Protein AF-A0A2D6X709-F1 (afdb_monomer_lite)

pLDDT: mean 76.87, std 14.76, range [39.03, 95.06]

Sequence (108 aa):
MGKDKRIQTEESQPYRCLCGTVIAHKKKSLKKHLLTKTHIESFPCPPHHWIIESASGHLSSGYCQNCNEQKQFANSIEQFSWGGRAQREYDNEEKEKEEREELEHLVT

Structure (mmCIF, N/CA/C/O backbone):
data_AF-A0A2D6X709-F1
#
_entry.id   AF-A0A2D6X709-F1
#
loop_
_atom_site.group_PDB
_atom_site.id
_atom_site.type_symbol
_atom_site.label_atom_id
_atom_site.label_alt_id
_atom_site.label_comp_id
_atom_site.label_asym_id
_atom_site.label_entity_id
_atom_site.label_seq_id
_atom_site.pdbx_PDB_ins_code
_atom_site.Cartn_x
_atom_site.Cartn_y
_atom_site.Cartn_z
_atom_site.occupancy
_atom_site.B_iso_or_equiv
_atom_site.auth_seq_id
_atom_site.auth_comp_id
_atom_site.auth_asym_id
_atom_site.auth_atom_id
_atom_site.pdbx_PDB_model_num
ATOM 1 N N . MET A 1 1 ? -32.955 12.989 -32.130 1.00 40.44 1 MET A N 1
ATOM 2 C CA . MET A 1 1 ? -32.809 11.696 -31.423 1.00 40.44 1 MET A CA 1
ATOM 3 C C . MET A 1 1 ? -31.3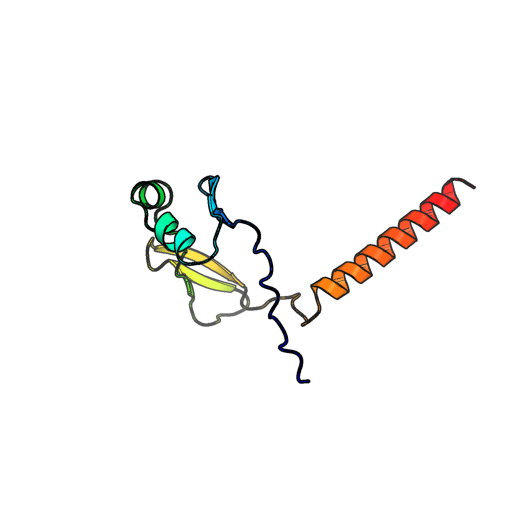42 11.513 -31.037 1.00 40.44 1 MET A C 1
ATOM 5 O O . MET A 1 1 ? -30.607 10.818 -31.725 1.00 40.44 1 MET A O 1
ATOM 9 N N . GLY A 1 2 ? -30.884 12.216 -29.997 1.00 39.03 2 GLY A N 1
ATOM 10 C CA . GLY A 1 2 ? -29.527 12.060 -29.462 1.00 39.03 2 GLY A CA 1
ATOM 11 C C . GLY A 1 2 ? -29.548 10.960 -28.412 1.00 39.03 2 GLY A C 1
ATOM 12 O O . GLY A 1 2 ? -30.315 11.055 -27.463 1.00 39.03 2 GLY A O 1
ATOM 13 N N . LYS A 1 3 ? -28.798 9.878 -28.625 1.00 43.97 3 LYS A N 1
ATOM 14 C CA . LYS A 1 3 ? -28.769 8.742 -27.701 1.00 43.97 3 LYS A CA 1
ATOM 15 C C . LYS A 1 3 ? -27.831 9.087 -26.548 1.00 43.97 3 LYS A C 1
ATOM 17 O O . LYS A 1 3 ? -26.620 9.165 -26.755 1.00 43.97 3 LYS A O 1
ATOM 22 N N . ASP A 1 4 ? -28.398 9.288 -25.363 1.00 43.88 4 ASP A N 1
ATOM 23 C CA . ASP A 1 4 ? -27.662 9.342 -24.106 1.00 43.88 4 ASP A CA 1
ATOM 24 C C . ASP A 1 4 ? -26.764 8.108 -23.994 1.00 43.88 4 ASP A C 1
ATOM 26 O O . ASP A 1 4 ? -27.233 6.967 -23.922 1.00 43.88 4 ASP A O 1
ATOM 30 N N . LYS A 1 5 ? -25.447 8.325 -24.007 1.00 52.56 5 LYS A N 1
ATOM 31 C CA . LYS A 1 5 ? -24.473 7.274 -23.718 1.00 52.56 5 LYS A CA 1
ATOM 32 C C . LYS A 1 5 ? -24.543 6.988 -22.221 1.00 52.56 5 LYS A C 1
ATOM 34 O O . LYS A 1 5 ? -23.838 7.599 -21.424 1.00 52.56 5 LYS A O 1
ATOM 39 N N . ARG A 1 6 ? -25.442 6.073 -21.850 1.00 42.16 6 ARG A N 1
ATOM 40 C CA . ARG A 1 6 ? -25.516 5.437 -20.533 1.00 42.16 6 ARG A CA 1
ATOM 41 C C . ARG A 1 6 ? -24.132 4.868 -20.217 1.00 42.16 6 ARG A C 1
ATOM 43 O O . ARG A 1 6 ? -23.740 3.857 -20.790 1.00 42.16 6 ARG A O 1
ATOM 50 N N . ILE A 1 7 ? -23.396 5.552 -19.342 1.00 51.97 7 ILE A N 1
ATOM 51 C CA . ILE A 1 7 ? -22.142 5.071 -18.763 1.00 51.97 7 ILE A CA 1
ATOM 52 C C . ILE A 1 7 ? -22.492 3.760 -18.064 1.00 51.97 7 ILE A C 1
ATOM 54 O O . ILE A 1 7 ? -23.185 3.760 -17.047 1.00 51.97 7 ILE A O 1
ATOM 58 N N . GLN A 1 8 ? -22.107 2.641 -18.673 1.00 40.44 8 GLN A N 1
ATOM 59 C CA . GLN A 1 8 ? -22.242 1.330 -18.063 1.00 40.44 8 GLN A CA 1
ATOM 60 C C . GLN A 1 8 ? -21.370 1.350 -16.809 1.00 40.44 8 GLN A C 1
ATOM 62 O O . GLN A 1 8 ? -20.150 1.480 -16.876 1.00 40.44 8 GLN A O 1
ATOM 67 N N . THR A 1 9 ? -22.019 1.336 -15.649 1.00 48.88 9 THR A N 1
ATOM 68 C CA . THR A 1 9 ? -21.363 1.205 -14.355 1.00 48.88 9 THR A CA 1
ATOM 69 C C . THR A 1 9 ? -20.772 -0.191 -14.284 1.00 48.88 9 THR A C 1
ATOM 71 O O . THR A 1 9 ? -21.478 -1.145 -13.976 1.00 48.88 9 THR A O 1
ATOM 74 N N . GLU A 1 10 ? -19.493 -0.291 -14.629 1.00 55.81 10 GLU A N 1
ATOM 75 C CA . GLU A 1 10 ? -18.669 -1.487 -14.512 1.00 55.81 10 GLU A CA 1
ATOM 76 C C . GLU A 1 10 ? -18.839 -2.079 -13.102 1.00 55.81 10 GLU A C 1
ATOM 78 O O . GLU A 1 10 ? -18.473 -1.453 -12.093 1.00 55.81 10 GLU A O 1
ATOM 83 N N . GLU A 1 11 ? -19.489 -3.245 -13.040 1.00 58.09 11 GLU A N 1
ATOM 84 C CA . GLU A 1 11 ? -19.750 -4.016 -11.827 1.00 58.09 11 GLU A CA 1
ATOM 85 C C . GLU A 1 11 ? -18.414 -4.340 -11.169 1.00 58.09 11 GLU A C 1
ATOM 87 O O . GLU A 1 11 ? -17.675 -5.258 -11.515 1.00 58.09 11 GLU A O 1
ATOM 92 N N . SER A 1 12 ? -18.051 -3.465 -10.246 1.00 63.28 12 SER A N 1
ATOM 93 C CA . SER A 1 12 ? -16.764 -3.470 -9.590 1.00 63.28 12 SER A CA 1
ATOM 94 C C . SER A 1 12 ? -16.668 -4.706 -8.710 1.00 63.28 12 SER A C 1
ATOM 96 O O . SER A 1 12 ? -17.346 -4.757 -7.686 1.00 63.28 12 SER A O 1
ATOM 98 N N . GLN A 1 13 ? -15.816 -5.665 -9.083 1.00 64.62 13 GLN A N 1
ATOM 99 C CA . GLN A 1 13 ? -15.495 -6.827 -8.251 1.00 64.62 13 GLN A CA 1
ATOM 100 C C . GLN A 1 13 ? -15.296 -6.425 -6.773 1.00 64.62 13 GLN A C 1
ATOM 102 O O . GLN A 1 13 ? -14.671 -5.389 -6.496 1.00 64.62 13 GLN A O 1
ATOM 107 N N . PRO A 1 14 ? -15.822 -7.224 -5.823 1.00 72.81 14 PRO A N 1
ATOM 108 C CA . PRO A 1 14 ? -15.739 -6.914 -4.404 1.00 72.81 14 PRO A CA 1
ATOM 109 C C . PRO A 1 14 ? -14.277 -6.906 -3.946 1.00 72.81 14 PRO A C 1
ATOM 111 O O . PRO A 1 14 ? -13.500 -7.809 -4.261 1.00 72.81 14 PRO A O 1
ATOM 114 N N . TYR A 1 15 ? -13.899 -5.884 -3.182 1.00 76.88 15 TYR A N 1
ATOM 115 C CA . TYR A 1 15 ? -12.552 -5.772 -2.632 1.00 76.88 15 TYR A CA 1
ATOM 116 C C . TYR A 1 15 ? -12.388 -6.752 -1.468 1.00 76.88 15 TYR A C 1
ATOM 118 O O . TYR A 1 15 ? -13.189 -6.740 -0.533 1.00 76.88 15 TYR A O 1
ATOM 126 N N . ARG A 1 16 ? -11.341 -7.579 -1.503 1.00 77.00 16 ARG A N 1
ATOM 127 C CA . ARG A 1 16 ? -10.965 -8.456 -0.388 1.00 77.00 16 ARG A CA 1
ATOM 128 C C . ARG A 1 16 ? -9.834 -7.808 0.398 1.00 77.00 16 ARG A C 1
ATOM 130 O O . ARG A 1 16 ? -8.764 -7.558 -0.148 1.00 77.00 16 ARG A O 1
ATOM 137 N N . CYS A 1 17 ? -10.087 -7.517 1.667 1.00 76.00 17 CYS A N 1
ATOM 138 C CA . CYS A 1 17 ? -9.070 -7.013 2.576 1.00 76.00 17 CYS A CA 1
ATOM 139 C C . CYS A 1 17 ? -8.160 -8.155 3.062 1.00 76.00 17 CYS A C 1
ATOM 141 O O . CYS A 1 17 ? -8.606 -9.296 3.172 1.00 76.00 17 CYS A O 1
ATOM 143 N N . LEU A 1 18 ? -6.908 -7.842 3.410 1.00 72.56 18 LEU A N 1
ATOM 144 C CA . LEU A 1 18 ? -5.937 -8.797 3.964 1.00 72.56 18 LEU A CA 1
ATOM 145 C C . LEU A 1 18 ? -6.360 -9.375 5.324 1.00 72.56 18 LEU A C 1
ATOM 147 O O . LEU A 1 18 ? -5.909 -10.452 5.693 1.00 72.56 18 LEU A O 1
ATOM 151 N N . CYS A 1 19 ? -7.287 -8.721 6.027 1.00 73.94 19 CYS A N 1
ATOM 152 C CA . CYS A 1 19 ? -7.937 -9.279 7.212 1.00 73.94 19 CYS A CA 1
ATOM 153 C C . CYS A 1 19 ? -9.004 -10.352 6.892 1.00 73.94 19 CYS A C 1
ATOM 155 O O . CYS A 1 19 ? -9.661 -10.852 7.800 1.00 73.94 19 CYS A O 1
ATOM 157 N N . GLY A 1 20 ? -9.247 -10.661 5.611 1.00 75.81 20 GLY A N 1
ATOM 158 C CA . GLY A 1 20 ? -10.253 -11.624 5.146 1.00 75.81 20 GLY A CA 1
ATOM 159 C C . GLY A 1 20 ? -11.646 -11.039 4.880 1.00 75.81 20 GLY A C 1
ATOM 160 O O . GLY A 1 20 ? -12.513 -11.734 4.350 1.00 75.81 20 GLY A O 1
ATOM 161 N N . THR A 1 21 ? -11.882 -9.758 5.185 1.00 81.38 21 THR A N 1
ATOM 162 C CA . THR A 1 21 ? -13.197 -9.123 4.981 1.00 81.38 21 THR A CA 1
ATOM 163 C C . THR A 1 21 ? -13.464 -8.821 3.502 1.00 81.38 21 THR A C 1
ATOM 165 O O . THR A 1 21 ? -12.619 -8.249 2.810 1.00 81.38 21 THR A O 1
ATOM 168 N N . VAL A 1 22 ? -14.666 -9.157 3.020 1.00 83.81 22 VAL A N 1
ATOM 169 C CA . VAL A 1 22 ? -15.126 -8.872 1.649 1.00 83.81 22 VAL A CA 1
ATOM 170 C C . VAL A 1 22 ? -15.992 -7.611 1.636 1.00 83.81 22 VAL A C 1
ATOM 172 O O . VAL A 1 22 ? -16.985 -7.521 2.354 1.00 83.81 22 VAL A O 1
ATOM 175 N N . ILE A 1 23 ? -15.632 -6.631 0.808 1.00 83.81 23 ILE A N 1
ATOM 176 C CA . ILE A 1 23 ? -16.282 -5.319 0.728 1.00 83.81 23 ILE A CA 1
ATOM 177 C C . ILE A 1 23 ? -16.904 -5.134 -0.657 1.00 83.81 23 ILE A C 1
ATOM 179 O O . ILE A 1 23 ? -16.199 -5.016 -1.659 1.00 83.81 23 ILE A O 1
ATOM 183 N N . ALA A 1 24 ? -18.234 -5.050 -0.706 1.00 74.19 24 ALA A N 1
ATOM 184 C CA . ALA A 1 24 ? -18.998 -4.988 -1.954 1.00 74.19 24 ALA A CA 1
ATOM 185 C C . ALA A 1 24 ? -18.837 -3.672 -2.748 1.00 74.19 24 ALA A C 1
ATOM 187 O O . ALA A 1 24 ? -18.987 -3.680 -3.963 1.00 74.19 24 ALA A O 1
ATOM 188 N N . HIS A 1 25 ? -18.513 -2.536 -2.104 1.00 68.75 25 HIS A N 1
ATOM 189 C CA . HIS A 1 25 ? -18.439 -1.232 -2.788 1.00 68.75 25 HIS A CA 1
ATOM 190 C C . HIS A 1 25 ? -17.200 -0.388 -2.428 1.00 68.75 25 HIS A C 1
ATOM 192 O O . HIS A 1 25 ? -16.945 -0.036 -1.272 1.00 68.75 25 HIS A O 1
ATOM 198 N N . LYS A 1 26 ? -16.475 0.006 -3.487 1.00 67.25 26 LYS A N 1
ATOM 199 C CA . LYS A 1 26 ? -15.043 0.374 -3.539 1.00 67.25 26 LYS A CA 1
ATOM 200 C C . LYS A 1 26 ? -14.515 1.498 -2.630 1.00 67.25 26 LYS A C 1
ATOM 202 O O . LYS A 1 26 ? -13.318 1.502 -2.377 1.00 67.25 26 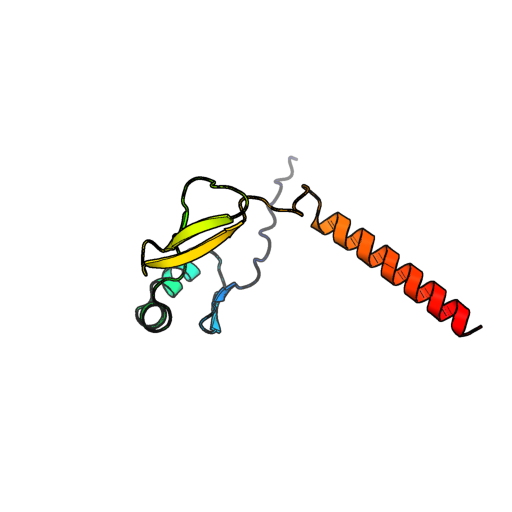LYS A O 1
ATOM 207 N N . LYS A 1 27 ? -15.307 2.483 -2.172 1.00 62.62 27 LYS A N 1
ATOM 208 C CA . LYS A 1 27 ? -14.731 3.699 -1.529 1.00 62.62 27 LYS A CA 1
ATOM 209 C C . LYS A 1 27 ? -15.226 3.988 -0.113 1.00 62.62 27 LYS A C 1
ATOM 211 O O . LYS A 1 27 ? -14.433 3.991 0.824 1.00 62.62 27 LYS A O 1
ATOM 216 N N . LYS A 1 28 ? -16.531 4.224 0.070 1.00 63.47 28 LYS A N 1
ATOM 217 C CA . LYS A 1 28 ? -17.082 4.578 1.395 1.00 63.47 28 LYS A CA 1
ATOM 218 C C . LYS A 1 28 ? -17.068 3.394 2.366 1.00 63.47 28 LYS A C 1
ATOM 220 O O . LYS A 1 28 ? -16.752 3.581 3.534 1.00 63.47 28 LYS A O 1
ATOM 225 N N . SER A 1 29 ? -17.402 2.194 1.886 1.00 76.50 29 SER A N 1
ATOM 226 C CA . SER A 1 29 ? -17.427 0.982 2.714 1.00 76.50 29 SER A CA 1
ATOM 227 C C . SER A 1 29 ? -16.011 0.507 3.054 1.00 76.50 29 SER A C 1
ATOM 229 O O . SER A 1 29 ? -15.738 0.219 4.215 1.00 76.50 29 SER A O 1
ATOM 231 N N . LEU A 1 30 ? -15.083 0.579 2.091 1.00 76.38 30 LEU A N 1
ATOM 232 C CA . LEU A 1 30 ? -13.670 0.274 2.319 1.00 76.38 30 LEU A CA 1
ATOM 233 C C . LEU A 1 30 ? -13.047 1.186 3.379 1.00 76.38 30 LEU A C 1
ATOM 235 O O . LEU A 1 30 ? -12.498 0.693 4.355 1.00 76.38 30 LEU A O 1
ATOM 239 N N . LYS A 1 31 ? -13.197 2.512 3.249 1.00 76.31 31 LYS A N 1
ATOM 240 C CA . LYS A 1 31 ? -12.635 3.449 4.233 1.00 76.31 31 LYS A CA 1
ATOM 241 C C . LYS A 1 31 ? -13.198 3.217 5.639 1.00 76.31 31 LYS A C 1
ATOM 243 O O . LYS A 1 31 ? -12.451 3.282 6.603 1.00 76.31 31 LYS A O 1
ATOM 248 N N . LYS A 1 32 ? -14.498 2.924 5.759 1.00 82.19 32 LYS A N 1
ATOM 249 C CA . LYS A 1 32 ? -15.118 2.592 7.053 1.00 82.19 32 LYS A CA 1
ATOM 250 C C . LYS A 1 32 ? -14.530 1.321 7.658 1.00 82.19 32 LYS A C 1
ATOM 252 O O . LYS A 1 32 ? -14.234 1.327 8.842 1.00 82.19 32 LYS A O 1
ATOM 257 N N . HIS A 1 33 ? -14.354 0.273 6.854 1.00 84.12 33 HIS A N 1
ATOM 258 C CA . HIS A 1 33 ? -13.761 -0.986 7.298 1.00 84.12 33 HIS A CA 1
ATOM 259 C C . HIS A 1 33 ? -12.311 -0.811 7.765 1.00 84.12 33 HIS A C 1
ATOM 261 O O . HIS A 1 33 ? -11.978 -1.237 8.861 1.00 84.12 33 HIS A O 1
ATOM 267 N N . LEU A 1 34 ? -11.476 -0.123 6.979 1.00 78.62 34 LEU A N 1
ATOM 268 C CA . LEU A 1 34 ? -10.067 0.096 7.327 1.00 78.62 34 LEU A CA 1
ATOM 269 C C . LEU A 1 34 ? -9.894 0.890 8.635 1.00 78.62 34 LEU A C 1
ATOM 271 O O . LEU A 1 34 ? -8.871 0.761 9.298 1.00 78.62 34 LEU A O 1
ATOM 275 N N . LEU A 1 35 ? -10.903 1.689 9.004 1.00 78.81 35 LEU A N 1
ATOM 276 C CA . LEU A 1 35 ? -10.937 2.504 10.217 1.00 78.81 35 LEU A CA 1
ATOM 277 C C . LEU A 1 35 ? -11.643 1.829 11.408 1.00 78.81 35 LEU A C 1
ATOM 279 O O . LEU A 1 35 ? -11.790 2.469 12.451 1.00 78.81 35 LEU A O 1
ATOM 283 N N . THR A 1 36 ? -12.132 0.586 11.295 1.00 82.19 36 THR A N 1
ATOM 284 C CA . THR A 1 36 ? -12.743 -0.072 12.460 1.00 82.19 36 THR A CA 1
ATOM 285 C C . THR A 1 36 ? -11.681 -0.395 13.501 1.00 82.19 36 THR A C 1
ATOM 287 O O . THR A 1 36 ? -10.579 -0.826 13.170 1.00 82.19 36 THR A O 1
ATOM 290 N N . LYS A 1 37 ? -12.031 -0.242 14.784 1.00 76.62 37 LYS A N 1
ATOM 291 C CA . LYS A 1 37 ? -11.136 -0.547 15.909 1.00 76.62 37 LYS A CA 1
ATOM 292 C C . LYS A 1 37 ? -10.531 -1.953 15.797 1.00 76.62 37 LYS A C 1
ATOM 294 O O . LYS A 1 37 ? -9.326 -2.102 15.910 1.00 76.62 37 LYS A O 1
ATOM 299 N N . THR A 1 38 ? -11.355 -2.944 15.461 1.00 78.38 38 THR A N 1
ATOM 300 C CA . THR A 1 38 ? -10.930 -4.339 15.268 1.00 78.38 38 THR A CA 1
ATOM 301 C C . THR A 1 38 ? -9.936 -4.516 14.122 1.00 78.38 38 THR A C 1
ATOM 303 O O . THR A 1 38 ? -9.016 -5.323 14.216 1.00 78.38 38 THR A O 1
ATOM 306 N N . HIS A 1 39 ? -10.107 -3.763 13.033 1.00 77.38 39 HIS A N 1
ATOM 307 C CA . HIS A 1 39 ? -9.206 -3.825 11.893 1.00 77.38 39 HIS A CA 1
ATOM 308 C C . HIS A 1 39 ? -7.866 -3.168 12.222 1.00 77.38 39 HIS A C 1
ATOM 310 O O . HIS A 1 39 ? -6.832 -3.747 11.923 1.00 77.38 39 HIS A O 1
ATOM 316 N N . ILE A 1 40 ? -7.889 -2.015 12.897 1.00 74.38 40 ILE A N 1
ATOM 317 C CA . ILE A 1 40 ? -6.687 -1.292 13.335 1.00 74.38 40 ILE A CA 1
ATOM 318 C C . ILE A 1 40 ? -5.905 -2.095 14.390 1.00 74.38 40 ILE A C 1
ATOM 320 O O . ILE A 1 40 ? -4.682 -2.126 14.352 1.00 74.38 40 ILE A O 1
ATOM 324 N N . GLU A 1 41 ? -6.585 -2.777 15.314 1.00 74.50 41 GLU A N 1
ATOM 325 C CA . GLU A 1 41 ? -5.936 -3.627 16.325 1.00 74.50 41 GLU A CA 1
ATOM 326 C C . GLU A 1 41 ? -5.222 -4.836 15.704 1.00 74.50 41 GLU A C 1
ATOM 328 O O . GLU A 1 41 ? -4.135 -5.200 16.144 1.00 74.50 41 GLU A O 1
ATOM 333 N N . SER A 1 42 ? -5.809 -5.444 14.669 1.00 72.31 42 SER A N 1
ATOM 334 C CA . SER A 1 42 ? -5.208 -6.586 13.969 1.00 72.31 42 SER A CA 1
ATOM 335 C C . SER A 1 42 ? -4.198 -6.169 12.894 1.00 72.31 42 SER A C 1
ATOM 337 O O . SER A 1 42 ? -3.290 -6.934 12.579 1.00 72.31 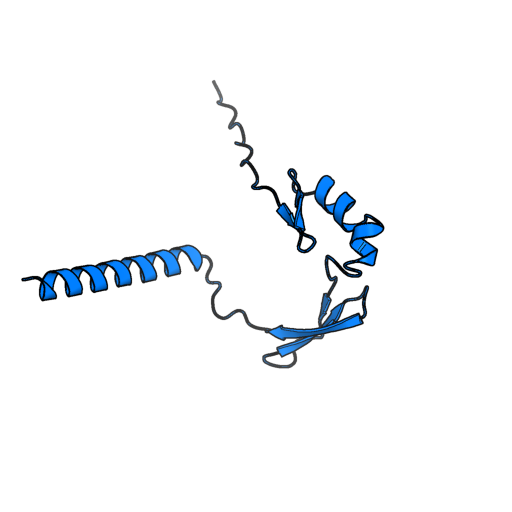42 SER A O 1
ATOM 339 N N . PHE A 1 43 ? -4.375 -4.987 12.304 1.00 68.19 43 PHE A N 1
ATOM 340 C CA . PHE A 1 43 ? -3.552 -4.428 11.238 1.00 68.19 43 PHE A CA 1
ATOM 341 C C . PHE A 1 43 ? -3.444 -2.910 11.465 1.00 68.19 43 PHE A C 1
ATOM 343 O O . PHE A 1 43 ? -4.325 -2.167 11.035 1.00 68.19 43 PHE A O 1
ATOM 350 N N . PRO A 1 44 ? -2.390 -2.415 12.133 1.00 65.50 44 PRO A N 1
ATOM 351 C CA . PRO A 1 44 ? -2.341 -1.019 12.579 1.00 65.50 44 PRO A CA 1
ATOM 352 C C . PRO A 1 44 ? -1.985 0.040 11.511 1.00 65.50 44 PRO A C 1
ATOM 354 O O . PRO A 1 44 ? -2.237 1.216 11.762 1.00 65.50 44 PRO A O 1
ATOM 357 N N . CYS A 1 45 ? -1.447 -0.308 10.325 1.00 64.81 45 CYS A N 1
ATOM 358 C CA . CYS A 1 45 ? -1.165 0.661 9.224 1.00 64.81 45 CYS A CA 1
ATOM 359 C C . CYS A 1 45 ? -1.746 0.317 7.809 1.00 64.81 45 CYS A C 1
ATOM 361 O O . CYS A 1 45 ? -1.128 0.623 6.799 1.00 64.81 45 CYS A O 1
ATOM 363 N N . PRO A 1 46 ? -2.945 -0.260 7.610 1.00 68.88 46 PRO A N 1
ATOM 364 C CA . PRO A 1 46 ? -3.574 -0.322 6.285 1.00 68.88 46 PRO A CA 1
ATOM 365 C C . PRO A 1 46 ? -4.514 0.879 6.018 1.00 68.88 46 PRO A C 1
ATOM 367 O O . PRO A 1 46 ? -5.477 1.084 6.760 1.00 68.88 46 PRO A O 1
ATOM 370 N N . PRO A 1 47 ? -4.328 1.642 4.921 1.00 73.12 47 PRO A N 1
ATOM 371 C CA . PRO A 1 47 ? -3.251 1.571 3.930 1.00 73.12 47 PRO A CA 1
ATOM 372 C C . PRO A 1 47 ? -1.991 2.332 4.380 1.00 73.12 47 PRO A C 1
ATOM 374 O O . PRO A 1 47 ? -2.101 3.431 4.924 1.00 73.12 47 PRO A O 1
ATOM 377 N N . HIS A 1 48 ? -0.803 1.788 4.082 1.00 82.25 48 HIS A N 1
ATOM 378 C CA . HIS A 1 48 ? 0.462 2.435 4.433 1.00 82.25 48 HIS A CA 1
ATOM 379 C C . HIS A 1 48 ? 0.652 3.729 3.641 1.00 82.25 48 HIS A C 1
ATOM 381 O O . HIS A 1 48 ? 0.655 3.721 2.408 1.00 82.25 48 HIS A O 1
ATOM 387 N N . HIS A 1 49 ? 0.835 4.838 4.357 1.00 85.31 49 HIS A N 1
ATOM 388 C CA . HIS A 1 49 ? 1.256 6.104 3.771 1.00 85.31 49 HIS A CA 1
ATOM 389 C C . HIS A 1 49 ? 2.785 6.168 3.770 1.00 85.31 49 HIS A C 1
ATOM 391 O O . HIS A 1 49 ? 3.396 6.543 4.771 1.00 85.31 49 HIS A O 1
ATOM 397 N N . TRP A 1 50 ? 3.394 5.725 2.670 1.00 91.31 50 TRP A N 1
ATOM 398 C CA . TRP A 1 50 ? 4.847 5.673 2.521 1.00 91.31 50 TRP A CA 1
ATOM 399 C C . TRP A 1 50 ? 5.424 7.046 2.185 1.00 91.31 50 TRP A C 1
ATOM 401 O O . TRP A 1 50 ? 5.086 7.631 1.157 1.00 91.31 50 TRP A O 1
ATOM 411 N N . ILE A 1 51 ? 6.337 7.519 3.028 1.00 93.31 51 ILE A N 1
ATOM 412 C CA . ILE A 1 51 ? 7.239 8.627 2.724 1.00 93.31 51 ILE A CA 1
ATOM 413 C C . ILE A 1 51 ? 8.533 8.005 2.203 1.00 93.31 51 ILE A C 1
ATOM 415 O O . ILE A 1 51 ? 9.198 7.272 2.934 1.00 93.31 51 ILE A O 1
ATOM 419 N N . ILE A 1 52 ? 8.851 8.242 0.931 1.00 94.50 52 ILE A N 1
ATOM 420 C CA . ILE A 1 52 ? 10.011 7.660 0.245 1.00 94.50 52 ILE A CA 1
ATOM 421 C C . ILE A 1 52 ? 11.048 8.762 0.037 1.00 94.50 52 ILE A C 1
ATOM 423 O O . ILE A 1 52 ? 10.703 9.872 -0.372 1.00 94.50 52 ILE A O 1
ATOM 427 N N . GLU A 1 53 ? 12.306 8.460 0.342 1.00 92.56 53 GLU A N 1
ATOM 428 C CA . GLU A 1 53 ? 13.422 9.381 0.142 1.00 92.56 53 GLU A CA 1
ATOM 429 C C . GLU A 1 53 ? 13.671 9.670 -1.343 1.00 92.56 53 GLU A C 1
ATOM 431 O O . GLU A 1 53 ? 13.303 8.896 -2.235 1.00 92.56 53 GLU A O 1
ATOM 436 N N . SER A 1 54 ? 14.350 10.790 -1.604 1.00 92.50 54 SER A N 1
ATOM 437 C CA . SER A 1 54 ? 14.828 11.147 -2.940 1.00 92.50 54 SER A CA 1
ATOM 438 C C . SER A 1 54 ? 15.589 9.990 -3.587 1.00 92.50 54 SER A C 1
ATOM 440 O O . SER A 1 54 ? 16.292 9.237 -2.915 1.00 92.50 54 SER A O 1
ATOM 442 N N . ALA A 1 55 ? 15.467 9.864 -4.909 1.00 89.12 55 ALA A N 1
ATOM 443 C CA . ALA A 1 55 ? 16.110 8.793 -5.659 1.00 89.12 55 ALA A CA 1
ATOM 444 C C . ALA A 1 55 ? 17.636 8.798 -5.453 1.00 89.12 55 ALA A C 1
ATOM 446 O O . ALA A 1 55 ? 18.328 9.710 -5.904 1.00 89.12 55 ALA A O 1
ATOM 447 N N . SER A 1 56 ? 18.149 7.757 -4.793 1.00 81.12 56 SER A N 1
ATOM 448 C CA . SER A 1 56 ? 19.579 7.505 -4.592 1.00 81.12 56 SER A CA 1
ATOM 449 C C . SER A 1 56 ? 19.956 6.179 -5.260 1.00 81.12 56 SER A C 1
ATOM 451 O O . SER A 1 56 ? 20.134 5.146 -4.620 1.00 81.12 56 SER A O 1
ATOM 453 N N . GLY A 1 57 ? 20.009 6.184 -6.593 1.00 86.19 57 GLY A N 1
ATOM 454 C CA . GLY A 1 57 ? 20.284 4.983 -7.388 1.00 86.19 57 GLY A CA 1
ATOM 455 C C . GLY A 1 57 ? 19.041 4.125 -7.643 1.00 86.19 57 GLY A C 1
ATOM 456 O O . GLY A 1 57 ? 17.947 4.652 -7.830 1.00 86.19 57 GLY A O 1
ATOM 457 N N . HIS A 1 58 ? 19.211 2.801 -7.704 1.00 89.31 58 HIS A N 1
ATOM 458 C CA . HIS A 1 58 ? 18.156 1.859 -8.113 1.00 89.31 58 HIS A CA 1
ATOM 459 C C . HIS A 1 58 ? 17.062 1.663 -7.057 1.00 89.31 58 HIS A C 1
ATOM 461 O O . HIS A 1 58 ? 15.922 1.361 -7.408 1.00 89.31 58 HIS A O 1
ATOM 467 N N . LEU A 1 59 ? 17.404 1.836 -5.778 1.00 92.69 59 LEU A N 1
ATOM 468 C CA . LEU A 1 59 ? 16.499 1.662 -4.649 1.00 92.69 59 LEU A CA 1
ATOM 469 C C . LEU A 1 59 ? 16.463 2.935 -3.803 1.00 92.69 59 LEU A C 1
ATOM 471 O O . LEU A 1 59 ? 17.501 3.541 -3.551 1.00 92.69 59 LEU A O 1
ATOM 475 N N . SER A 1 60 ? 15.281 3.291 -3.317 1.00 94.56 60 SER A N 1
ATOM 476 C CA . SER A 1 60 ? 15.084 4.312 -2.290 1.00 94.56 60 SER A CA 1
ATOM 477 C C . SER A 1 60 ? 14.503 3.695 -1.027 1.00 94.56 60 SER A C 1
ATOM 479 O O . SER A 1 60 ? 13.618 2.838 -1.081 1.00 94.56 60 SER A O 1
ATOM 481 N N . SER A 1 61 ? 14.985 4.150 0.125 1.00 93.56 61 SER A N 1
ATOM 482 C CA . SER A 1 61 ? 14.396 3.809 1.417 1.00 93.56 61 SER A CA 1
ATOM 483 C C . SER A 1 61 ? 13.130 4.634 1.649 1.00 93.56 61 SER A C 1
ATOM 485 O O . SER A 1 61 ? 13.034 5.789 1.234 1.00 93.56 61 SER A O 1
ATOM 487 N N . GLY A 1 62 ? 12.142 4.052 2.319 1.00 93.62 62 GLY A N 1
ATOM 488 C CA . GLY A 1 62 ? 10.945 4.763 2.748 1.00 93.62 62 GLY A CA 1
ATOM 489 C C . GLY A 1 62 ? 10.361 4.194 4.032 1.00 93.62 62 GLY A C 1
ATOM 490 O O . GLY A 1 62 ? 10.662 3.059 4.410 1.00 93.62 62 GLY A O 1
ATOM 491 N N . TYR A 1 63 ? 9.518 4.983 4.698 1.00 92.62 63 TYR A N 1
ATOM 492 C CA . TYR A 1 63 ? 8.854 4.596 5.944 1.00 92.62 63 TYR A CA 1
ATOM 493 C C . TYR A 1 63 ? 7.341 4.887 5.936 1.00 92.62 63 TYR A C 1
ATOM 495 O O . TYR A 1 63 ? 6.903 5.849 5.303 1.00 92.62 63 TYR A O 1
ATOM 503 N N . CYS A 1 64 ? 6.518 4.067 6.616 1.00 90.38 64 CYS A N 1
ATOM 504 C CA . CYS A 1 64 ? 5.090 4.385 6.830 1.00 90.38 64 CYS A CA 1
ATOM 505 C C . CYS A 1 64 ? 4.982 5.504 7.876 1.00 90.38 64 CYS A C 1
ATOM 507 O O . CYS A 1 64 ? 5.429 5.333 9.006 1.00 90.38 64 CYS A O 1
ATOM 509 N N . GLN A 1 65 ? 4.316 6.614 7.550 1.00 82.38 65 GLN A N 1
ATOM 510 C CA . GLN A 1 65 ? 4.095 7.719 8.496 1.00 82.38 65 GLN A CA 1
ATOM 511 C C . GLN A 1 65 ? 3.265 7.304 9.732 1.00 82.38 65 GLN A C 1
ATOM 513 O O . GLN A 1 65 ? 3.355 7.932 10.782 1.00 82.38 65 GLN A O 1
ATOM 518 N N . ASN A 1 66 ? 2.449 6.252 9.621 1.00 80.00 66 ASN A N 1
ATOM 519 C CA . ASN A 1 66 ? 1.529 5.814 10.672 1.00 80.00 66 ASN A CA 1
ATOM 520 C C . ASN A 1 66 ? 2.106 4.730 11.609 1.00 80.00 66 ASN A C 1
ATOM 522 O O . ASN A 1 66 ? 1.809 4.767 12.796 1.00 80.00 66 ASN A O 1
ATOM 526 N N . CYS A 1 67 ? 2.899 3.768 11.113 1.00 81.62 67 CYS A N 1
ATOM 527 C CA . CYS A 1 67 ? 3.490 2.677 11.914 1.00 81.62 67 CYS A CA 1
ATOM 528 C C . CYS A 1 67 ? 5.020 2.638 11.905 1.00 81.62 67 CYS A C 1
ATOM 530 O O . CYS A 1 67 ? 5.600 1.776 12.558 1.00 81.62 67 CYS A O 1
ATOM 532 N N . ASN A 1 68 ? 5.676 3.536 11.170 1.00 82.88 68 ASN A N 1
ATOM 533 C CA . ASN A 1 68 ? 7.130 3.644 11.102 1.00 82.88 68 ASN A CA 1
ATOM 534 C C . ASN A 1 68 ? 7.863 2.410 10.531 1.00 82.88 68 ASN A C 1
ATOM 536 O O . ASN A 1 68 ? 9.081 2.308 10.663 1.00 82.88 68 ASN A O 1
ATOM 540 N N . GLU A 1 69 ? 7.142 1.489 9.881 1.00 87.38 69 GLU A N 1
ATOM 541 C CA . GLU A 1 69 ? 7.737 0.375 9.134 1.00 87.38 69 GLU A CA 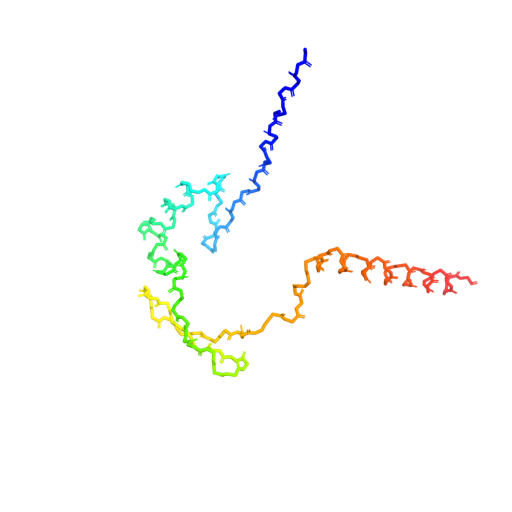1
ATOM 542 C C . GLU A 1 69 ? 8.648 0.911 8.030 1.00 87.38 69 GLU A C 1
ATOM 544 O O . GLU A 1 69 ? 8.291 1.899 7.394 1.00 87.38 69 GLU A O 1
ATOM 549 N N . GLN A 1 70 ? 9.794 0.264 7.800 1.00 92.38 70 GLN A N 1
ATOM 550 C CA . GLN A 1 70 ? 10.773 0.639 6.779 1.00 92.38 70 GLN A CA 1
ATOM 551 C C . GLN A 1 70 ? 10.759 -0.355 5.619 1.00 92.38 70 GLN A C 1
ATOM 553 O O . GLN A 1 70 ? 10.711 -1.568 5.828 1.00 92.38 70 GLN A O 1
ATOM 558 N N . LYS A 1 71 ? 10.838 0.155 4.389 1.00 92.06 71 LYS A N 1
ATOM 559 C CA . LYS A 1 71 ? 10.877 -0.663 3.174 1.00 92.06 71 LYS A CA 1
ATOM 560 C C . LYS A 1 71 ? 11.726 0.002 2.094 1.00 92.06 71 LYS A C 1
ATOM 562 O O . LYS A 1 71 ? 11.822 1.225 2.039 1.00 92.06 71 LYS A O 1
ATOM 567 N N . GLN A 1 72 ? 12.327 -0.811 1.230 1.00 93.75 72 GLN A N 1
ATOM 568 C CA . GLN A 1 72 ? 13.023 -0.345 0.032 1.00 93.75 72 GLN A CA 1
ATOM 569 C C . GLN A 1 72 ? 12.103 -0.404 -1.191 1.00 93.75 72 GLN A C 1
ATOM 571 O O . GLN A 1 72 ? 11.353 -1.367 -1.379 1.00 93.75 72 GLN A O 1
ATOM 576 N N . PHE A 1 73 ? 12.169 0.632 -2.020 1.00 91.75 73 PHE A N 1
ATOM 577 C CA . PHE A 1 73 ? 11.357 0.824 -3.215 1.00 91.75 73 PHE A CA 1
ATOM 578 C C . PHE A 1 73 ? 12.262 0.947 -4.433 1.00 91.75 73 PHE A C 1
ATOM 580 O O . PHE A 1 73 ? 13.257 1.661 -4.384 1.00 91.75 73 PHE A O 1
ATOM 587 N N . ALA A 1 74 ? 11.916 0.267 -5.524 1.00 91.81 74 ALA A N 1
ATOM 588 C CA . ALA A 1 74 ? 12.631 0.417 -6.783 1.00 91.81 74 ALA A CA 1
ATOM 589 C C . ALA A 1 74 ? 12.274 1.748 -7.452 1.00 91.81 74 ALA A C 1
ATOM 591 O O . ALA A 1 74 ? 11.099 2.100 -7.565 1.00 91.81 74 ALA A O 1
ATOM 592 N N . ASN A 1 75 ? 13.298 2.464 -7.909 1.00 89.12 75 ASN A N 1
ATOM 593 C CA . ASN A 1 75 ? 13.153 3.764 -8.567 1.00 89.12 75 ASN A CA 1
ATOM 594 C C . ASN A 1 75 ? 12.834 3.643 -10.063 1.00 89.12 75 ASN A C 1
ATOM 596 O O . ASN A 1 75 ? 12.473 4.628 -10.705 1.00 89.12 75 ASN A O 1
ATOM 600 N N . SER A 1 76 ? 12.938 2.436 -10.614 1.00 84.88 76 SER A N 1
ATOM 601 C CA . SER A 1 76 ? 12.558 2.096 -11.979 1.00 84.88 76 SER A CA 1
ATOM 602 C C . SER A 1 76 ? 11.491 1.005 -11.978 1.00 84.88 76 SER A C 1
ATOM 604 O O . SER A 1 76 ? 11.443 0.137 -11.106 1.00 84.88 76 SER A O 1
ATOM 606 N N . ILE A 1 77 ? 10.622 1.049 -12.985 1.00 78.38 77 ILE A N 1
ATOM 607 C CA . ILE A 1 77 ? 9.669 -0.019 -13.278 1.00 78.38 77 ILE A CA 1
ATOM 608 C C . ILE A 1 77 ? 10.115 -0.613 -14.611 1.00 78.38 77 ILE A C 1
ATOM 610 O O . ILE A 1 77 ? 10.003 0.048 -15.638 1.00 78.38 77 ILE A O 1
ATOM 614 N N . GLU A 1 78 ? 10.637 -1.837 -14.602 1.00 70.50 78 GLU A N 1
ATOM 615 C CA . GLU A 1 78 ? 11.250 -2.450 -15.794 1.00 70.50 78 GLU A CA 1
ATOM 616 C C . GLU A 1 78 ? 10.236 -2.831 -16.891 1.00 70.50 78 GLU A C 1
ATOM 618 O O . GLU A 1 78 ? 10.634 -3.084 -18.021 1.00 70.50 78 GLU A O 1
ATOM 623 N N . GLN A 1 79 ? 8.926 -2.854 -16.599 1.00 60.78 79 GLN A N 1
ATOM 624 C CA . GLN A 1 79 ? 7.949 -3.551 -17.455 1.00 60.78 79 GLN A CA 1
ATOM 625 C C . GLN A 1 79 ? 6.563 -2.896 -17.614 1.00 60.78 79 GLN A C 1
ATOM 627 O O . GLN A 1 79 ? 5.590 -3.582 -17.918 1.00 60.78 79 GLN A O 1
ATOM 632 N N . PHE A 1 80 ? 6.423 -1.579 -17.443 1.00 54.00 80 PHE A N 1
ATOM 633 C CA . PHE A 1 80 ? 5.168 -0.894 -17.796 1.00 54.00 80 PHE A CA 1
ATOM 634 C C . PHE A 1 80 ? 5.342 0.030 -19.000 1.00 54.00 80 PHE A C 1
ATOM 636 O O . PHE A 1 80 ? 5.235 1.251 -18.910 1.00 54.00 80 PHE A O 1
ATOM 643 N N . SER A 1 81 ? 5.534 -0.580 -20.168 1.00 56.06 81 SER A N 1
ATOM 644 C CA . SER A 1 81 ? 5.076 0.023 -21.419 1.00 56.06 81 SER A CA 1
ATOM 645 C C . SER A 1 81 ? 3.556 0.186 -21.321 1.00 56.06 81 SER A C 1
ATOM 647 O O . SER A 1 81 ? 2.871 -0.709 -20.813 1.00 56.06 81 SER A O 1
ATOM 649 N N . TRP A 1 82 ? 2.999 1.303 -21.790 1.00 56.78 82 TRP A N 1
ATOM 650 C CA . TRP A 1 82 ? 1.549 1.462 -21.952 1.00 56.78 82 TRP A CA 1
ATOM 651 C C . TRP A 1 82 ? 1.050 0.404 -22.954 1.00 56.78 82 TRP A C 1
ATOM 653 O O . TRP A 1 82 ? 1.057 0.636 -24.155 1.00 56.78 82 TRP A O 1
ATOM 663 N N . GLY A 1 83 ? 0.720 -0.793 -22.459 1.00 58.50 83 GLY A N 1
ATOM 664 C CA . GLY A 1 83 ? 0.513 -1.992 -23.281 1.00 58.50 83 GLY A CA 1
ATOM 665 C C . GLY A 1 83 ? 1.074 -3.298 -22.699 1.00 58.50 83 GLY A C 1
ATOM 666 O O . GLY A 1 83 ? 0.809 -4.351 -23.261 1.00 58.50 83 GLY A O 1
ATOM 667 N N . GLY A 1 84 ? 1.787 -3.280 -21.564 1.00 56.53 84 GLY A N 1
ATOM 668 C CA . GLY A 1 84 ? 2.463 -4.471 -21.019 1.00 56.53 84 GLY A CA 1
ATOM 669 C C . GLY A 1 84 ? 1.558 -5.671 -20.701 1.00 56.53 84 GLY A C 1
ATOM 670 O O . GLY A 1 84 ? 2.016 -6.805 -20.768 1.00 56.53 84 GLY A O 1
ATOM 671 N N . ARG A 1 85 ? 0.262 -5.458 -20.416 1.00 61.97 85 ARG A N 1
ATOM 672 C CA . ARG A 1 85 ? -0.696 -6.577 -20.326 1.00 61.97 85 ARG A CA 1
ATOM 673 C C . ARG A 1 85 ? -0.966 -7.217 -21.686 1.00 61.97 85 ARG A C 1
ATOM 675 O O . ARG A 1 85 ? -0.867 -8.428 -21.783 1.00 61.97 85 ARG A O 1
ATOM 682 N N . ALA A 1 86 ? -1.212 -6.404 -22.713 1.00 64.50 86 ALA A N 1
ATOM 683 C CA . ALA A 1 86 ? -1.454 -6.892 -24.066 1.00 64.50 86 ALA A CA 1
ATOM 684 C C . ALA A 1 86 ? -0.213 -7.592 -24.638 1.00 64.50 86 ALA A C 1
ATOM 686 O O . ALA A 1 86 ? -0.336 -8.663 -25.209 1.00 64.50 86 ALA A O 1
ATOM 687 N N . GLN A 1 87 ? 0.989 -7.041 -24.428 1.00 66.62 87 GLN A N 1
ATOM 688 C CA . GLN A 1 87 ? 2.224 -7.686 -24.887 1.00 66.62 87 GLN A CA 1
ATOM 689 C C . GLN A 1 87 ? 2.432 -9.047 -24.214 1.00 66.62 87 GLN A C 1
ATOM 691 O O . GLN A 1 87 ? 2.693 -10.028 -24.893 1.00 66.62 87 GLN A O 1
ATOM 696 N N . ARG A 1 88 ? 2.237 -9.128 -22.890 1.00 73.06 88 ARG A N 1
ATOM 697 C CA . ARG A 1 88 ? 2.340 -10.397 -22.160 1.00 73.06 88 ARG A CA 1
ATOM 698 C C . ARG A 1 88 ? 1.312 -11.426 -22.635 1.00 73.06 88 ARG A C 1
ATOM 700 O O . ARG A 1 88 ? 1.610 -12.611 -22.608 1.00 73.06 88 ARG A O 1
ATOM 707 N N . GLU A 1 89 ? 0.113 -10.985 -23.011 1.00 79.69 89 GLU A N 1
ATOM 708 C CA . GLU A 1 89 ? -0.920 -11.851 -23.590 1.00 79.69 89 GLU A CA 1
ATOM 709 C C . GLU A 1 89 ? -0.455 -12.413 -24.945 1.00 79.69 89 GLU A C 1
ATOM 711 O O . GLU A 1 89 ? -0.426 -13.631 -25.087 1.00 79.69 89 GLU A O 1
ATOM 716 N N . TYR A 1 90 ? 0.043 -11.571 -25.863 1.00 79.12 90 TYR A N 1
ATOM 717 C CA . TYR A 1 90 ? 0.617 -12.026 -27.141 1.00 79.12 90 TYR A CA 1
ATOM 718 C C . TYR A 1 90 ? 1.800 -12.991 -26.958 1.00 79.12 90 TYR A C 1
ATOM 720 O O . TYR A 1 90 ? 1.821 -14.054 -27.574 1.00 79.12 90 TYR A O 1
ATOM 728 N N . ASP A 1 91 ? 2.756 -12.659 -26.083 1.00 83.94 91 ASP A N 1
ATOM 729 C CA . ASP A 1 91 ? 3.937 -13.498 -25.836 1.00 83.94 91 ASP A CA 1
ATOM 730 C C . ASP A 1 91 ? 3.548 -14.873 -25.244 1.00 83.94 91 ASP A C 1
ATOM 732 O O . ASP A 1 91 ? 4.238 -15.874 -25.449 1.00 83.94 91 ASP A O 1
ATOM 736 N N . ASN A 1 92 ? 2.454 -14.935 -24.473 1.00 86.38 92 ASN A N 1
ATOM 737 C CA . ASN A 1 92 ? 1.956 -16.176 -23.881 1.00 86.38 92 ASN A CA 1
ATOM 738 C C . ASN A 1 92 ? 1.180 -17.019 -24.906 1.00 86.38 92 ASN A C 1
ATOM 740 O O . ASN A 1 92 ? 1.360 -18.231 -24.943 1.00 86.38 92 ASN A O 1
ATOM 744 N N . GLU A 1 93 ? 0.378 -16.384 -25.767 1.00 89.31 93 GLU A N 1
ATOM 745 C CA . GLU A 1 93 ? -0.319 -17.044 -26.881 1.00 89.31 93 GLU A CA 1
ATOM 746 C C . GLU A 1 93 ? 0.661 -17.664 -27.889 1.00 89.31 93 GLU A C 1
ATOM 748 O O . GLU A 1 93 ? 0.435 -18.775 -28.373 1.00 89.31 93 GLU A O 1
ATOM 753 N N . GLU A 1 94 ? 1.767 -16.977 -28.191 1.00 91.12 94 GLU A N 1
ATOM 754 C CA . GLU A 1 94 ? 2.800 -17.485 -29.099 1.00 91.12 94 GLU A CA 1
ATOM 755 C C . GLU A 1 94 ? 3.498 -18.725 -28.520 1.00 91.12 94 GLU A C 1
ATOM 757 O O . GLU A 1 94 ? 3.624 -19.735 -29.214 1.00 91.12 94 GLU A O 1
ATOM 762 N N . LYS A 1 95 ? 3.838 -18.704 -27.223 1.00 91.50 95 LYS A N 1
ATOM 763 C CA . LYS A 1 95 ? 4.383 -19.877 -26.519 1.00 91.50 95 LYS A CA 1
ATOM 764 C C . LYS A 1 95 ? 3.417 -21.054 -26.485 1.00 91.50 95 LYS A C 1
ATOM 766 O O . LYS A 1 95 ? 3.828 -22.181 -26.731 1.00 91.50 95 LYS A O 1
ATOM 771 N N . GLU A 1 96 ? 2.140 -20.809 -26.196 1.00 94.56 96 GLU A N 1
ATOM 772 C CA . GLU A 1 96 ? 1.121 -21.867 -26.171 1.00 94.56 96 GLU A CA 1
ATOM 773 C C . GLU A 1 96 ? 0.908 -22.495 -27.556 1.00 94.56 96 GLU A C 1
ATOM 775 O O . GLU A 1 96 ? 0.575 -23.679 -27.665 1.00 94.56 96 GLU A O 1
ATOM 780 N N . LYS A 1 97 ? 1.084 -21.711 -28.625 1.00 94.50 97 LYS A N 1
ATOM 781 C CA . LYS A 1 97 ? 1.026 -22.207 -29.999 1.00 94.50 97 LYS A CA 1
ATOM 782 C C . LYS A 1 97 ? 2.253 -23.053 -30.342 1.00 94.50 97 LYS A C 1
ATOM 784 O O . LYS A 1 97 ? 2.077 -24.138 -30.886 1.00 94.50 97 LYS A O 1
ATOM 789 N N . GLU A 1 98 ? 3.451 -22.587 -30.001 1.00 95.00 98 GLU A N 1
ATOM 790 C CA . GLU A 1 98 ? 4.700 -23.332 -30.208 1.00 95.00 98 GLU A CA 1
ATOM 791 C C . GLU A 1 98 ? 4.679 -24.672 -29.455 1.00 95.00 98 GLU A C 1
ATOM 793 O O . GLU A 1 98 ? 4.937 -25.717 -30.046 1.00 95.00 98 GLU A O 1
ATOM 798 N N . GLU A 1 99 ? 4.252 -24.670 -28.189 1.00 94.31 99 GLU A N 1
ATOM 799 C CA . GLU A 1 99 ? 4.146 -25.882 -27.366 1.00 94.31 99 GLU A CA 1
ATOM 800 C C . GLU A 1 99 ? 3.094 -26.860 -27.921 1.00 94.31 99 GLU A C 1
ATOM 802 O O . GLU A 1 99 ? 3.286 -28.077 -27.906 1.00 94.31 99 GLU A O 1
ATOM 807 N N . ARG A 1 100 ? 1.988 -26.348 -28.478 1.00 93.06 100 ARG A N 1
ATOM 808 C CA . ARG A 1 100 ? 0.987 -27.176 -29.167 1.00 93.06 100 ARG A CA 1
ATOM 809 C C . ARG A 1 100 ? 1.542 -27.797 -30.447 1.00 93.06 100 ARG A C 1
ATOM 811 O O . ARG A 1 100 ? 1.323 -28.985 -30.663 1.00 93.06 100 ARG A O 1
ATOM 818 N N . GLU A 1 101 ? 2.225 -27.018 -31.282 1.00 94.50 101 GLU A N 1
ATOM 819 C CA . GLU A 1 101 ? 2.833 -27.512 -32.524 1.00 94.50 101 GLU A CA 1
ATOM 820 C C . GLU A 1 101 ? 3.917 -28.562 -32.229 1.00 94.50 101 GLU A C 1
ATOM 822 O O . GLU A 1 101 ? 3.987 -29.586 -32.910 1.00 94.50 101 GLU A O 1
ATOM 827 N N . GLU A 1 102 ? 4.710 -28.367 -31.172 1.00 95.06 102 GLU A N 1
ATOM 828 C CA . GLU A 1 102 ? 5.698 -29.346 -30.710 1.00 95.06 102 GLU A CA 1
ATOM 829 C C . GLU A 1 102 ? 5.028 -30.646 -30.235 1.00 95.06 102 GLU A C 1
ATOM 831 O O . GLU A 1 102 ? 5.431 -31.739 -30.642 1.00 95.06 102 GLU A O 1
ATOM 836 N N . LEU A 1 103 ? 3.955 -30.552 -29.442 1.00 91.88 103 LEU A N 1
ATOM 837 C CA . LEU A 1 103 ? 3.177 -31.719 -29.016 1.00 91.88 103 LEU A CA 1
ATOM 838 C C . LEU A 1 103 ? 2.530 -32.456 -30.197 1.00 91.88 103 LEU A C 1
ATOM 840 O O . LEU A 1 103 ? 2.518 -33.686 -30.210 1.00 91.88 103 LEU A O 1
ATOM 844 N N . GLU A 1 104 ? 2.013 -31.741 -31.196 1.00 91.38 104 GLU A N 1
ATOM 845 C CA . GLU A 1 104 ? 1.439 -32.342 -32.409 1.00 91.38 104 GLU A CA 1
ATOM 846 C C . GLU A 1 104 ? 2.504 -33.080 -33.240 1.00 91.38 104 GLU A C 1
ATOM 848 O O . GLU A 1 104 ? 2.242 -34.165 -33.770 1.00 91.38 104 GLU A O 1
ATOM 853 N N . HIS A 1 105 ? 3.730 -32.554 -33.286 1.00 89.19 105 HIS A N 1
ATOM 854 C CA . HIS A 1 105 ? 4.854 -33.189 -33.976 1.00 89.19 105 HIS A CA 1
ATOM 855 C C . HIS A 1 105 ? 5.388 -34.432 -33.240 1.00 89.19 105 HIS A C 1
ATOM 857 O O . HIS A 1 105 ? 5.928 -35.329 -33.879 1.00 89.19 105 HIS A O 1
ATOM 863 N N . LEU A 1 106 ? 5.220 -34.525 -31.917 1.00 86.69 106 LEU A N 1
ATOM 864 C CA . LEU A 1 106 ? 5.631 -35.693 -31.120 1.00 86.69 106 LEU A CA 1
ATOM 865 C C . LEU A 1 106 ? 4.630 -36.859 -31.162 1.00 86.69 106 LEU A C 1
ATOM 867 O O . LEU A 1 106 ? 4.979 -37.981 -30.793 1.00 86.69 106 LEU A O 1
ATOM 871 N N . VAL A 1 107 ? 3.383 -36.595 -31.559 1.00 86.94 107 VAL A N 1
ATOM 872 C CA . VAL A 1 107 ? 2.298 -37.594 -31.611 1.00 86.94 107 VAL A CA 1
ATOM 873 C C . VAL A 1 107 ? 2.082 -38.140 -33.03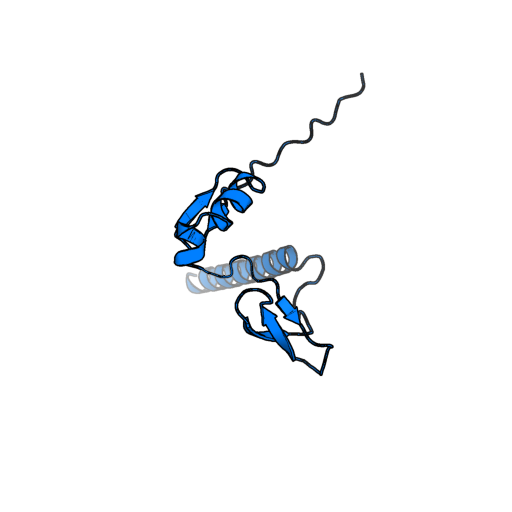6 1.00 86.94 107 VAL A C 1
ATOM 875 O O . VAL A 1 107 ? 1.278 -39.055 -33.225 1.00 86.94 107 VAL A O 1
ATOM 878 N N . THR A 1 108 ? 2.823 -37.626 -34.024 1.00 66.44 108 THR A N 1
ATOM 879 C CA . THR A 1 108 ? 2.832 -38.090 -35.425 1.00 66.44 108 THR A CA 1
ATOM 880 C C . THR A 1 108 ? 4.016 -39.016 -35.687 1.00 66.44 108 THR A C 1
ATOM 882 O O . THR A 1 108 ? 3.815 -40.042 -36.378 1.00 66.44 108 THR A O 1
#

Radius of gyration: 22.58 Å; chains: 1; bounding box: 53×50×52 Å

Secondary structure (DSSP, 8-state):
-------------PEEPTTS-EESSTTHHHHHHHTSHHHHHH-SSSSP-EEE----TTEEEEEETTT--EEEEES--TT--TTHHHHHHHHHHHHHHHHHHHHHH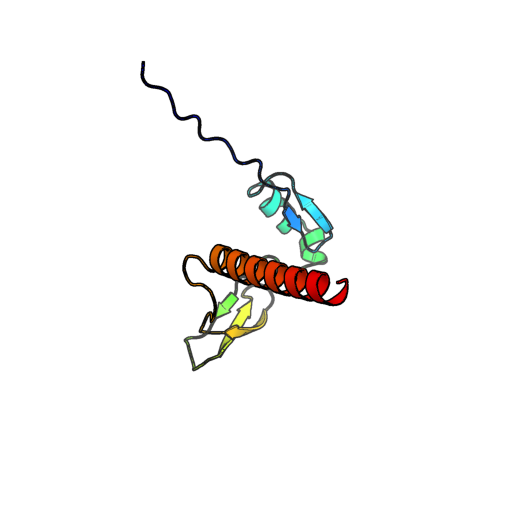H--

Foldseek 3Di:
DDDPPPPPPPQDAWDQDPVRDTHRDDPPRVVVVCPDPVNCVVPVAVPFPWDWDDDDPQWIWIAGPRPRDIDIDGPDDPADDVCSVVVVVVVVVVVVVVVVVVVVVVVD